Protein AF-A0A931WT69-F1 (afdb_monomer_lite)

Radius of gyration: 11.99 Å; chains: 1; bounding box: 26×27×23 Å

Structure (mmCIF, N/CA/C/O backbone):
data_AF-A0A931WT69-F1
#
_entry.id   AF-A0A931WT69-F1
#
loop_
_atom_site.group_PDB
_atom_site.id
_atom_site.type_symbol
_atom_site.label_atom_id
_atom_site.label_alt_id
_atom_site.label_comp_id
_atom_site.label_asym_id
_atom_site.label_entity_id
_atom_site.label_seq_id
_atom_site.pdbx_PDB_ins_code
_atom_site.Cartn_x
_atom_site.Cartn_y
_atom_site.Cartn_z
_atom_site.occupancy
_atom_site.B_iso_or_equiv
_atom_site.auth_seq_id
_atom_site.auth_comp_id
_atom_site.auth_asym_id
_atom_site.auth_atom_id
_atom_site.pdbx_PDB_model_num
ATOM 1 N N . MET A 1 1 ? -7.714 -19.661 -10.670 1.00 50.09 1 MET A N 1
ATOM 2 C CA . MET A 1 1 ? -6.764 -19.089 -9.684 1.00 50.09 1 MET A CA 1
ATOM 3 C C . MET A 1 1 ? -5.781 -18.102 -10.339 1.00 50.09 1 MET A C 1
ATOM 5 O O . MET A 1 1 ? -4.751 -17.796 -9.758 1.00 50.09 1 MET A O 1
ATOM 9 N N . GLN A 1 2 ? -6.089 -17.613 -11.547 1.00 49.78 2 GLN A N 1
ATOM 10 C CA . GLN A 1 2 ? -5.183 -16.837 -12.397 1.00 49.78 2 GLN A CA 1
ATOM 11 C C . GLN A 1 2 ? -5.072 -15.375 -11.918 1.00 49.78 2 GLN A C 1
ATOM 13 O O . GLN A 1 2 ? -6.079 -14.746 -11.606 1.00 49.78 2 GLN A O 1
ATOM 18 N N . ASP A 1 3 ? -3.832 -14.886 -11.843 1.00 60.34 3 ASP A N 1
ATOM 19 C CA . ASP A 1 3 ? -3.405 -13.479 -11.801 1.00 60.34 3 ASP A CA 1
ATOM 20 C C . ASP A 1 3 ? -3.847 -12.583 -10.629 1.00 60.34 3 ASP A C 1
ATOM 22 O O . ASP A 1 3 ? -4.097 -11.394 -10.821 1.00 60.34 3 ASP A O 1
ATOM 26 N N . ALA A 1 4 ? -3.836 -13.079 -9.384 1.00 65.88 4 ALA A N 1
ATOM 27 C CA . ALA A 1 4 ? -4.136 -12.244 -8.204 1.00 65.88 4 ALA A CA 1
ATOM 28 C C . ALA A 1 4 ? -3.246 -10.985 -8.082 1.00 65.88 4 ALA A C 1
ATOM 30 O O . ALA A 1 4 ? -3.668 -9.965 -7.534 1.00 65.88 4 ALA A O 1
ATOM 31 N N . PHE A 1 5 ? -2.022 -11.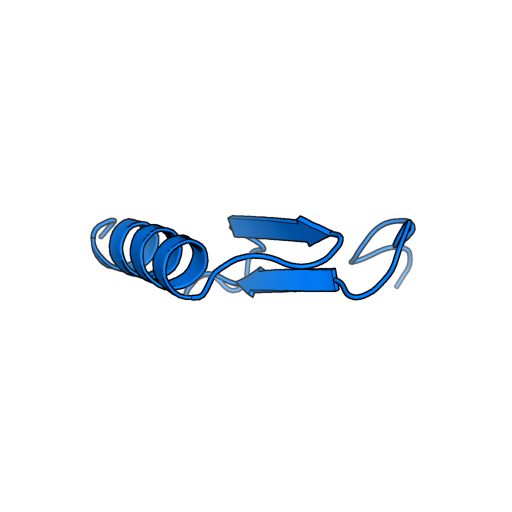037 -8.618 1.00 67.19 5 PHE A N 1
ATOM 32 C CA . PHE A 1 5 ? -1.071 -9.929 -8.551 1.00 67.19 5 PHE A CA 1
ATOM 33 C C . PHE A 1 5 ? -0.772 -9.256 -9.899 1.00 67.19 5 PHE A C 1
ATOM 35 O O . PHE A 1 5 ? -0.150 -8.188 -9.882 1.00 67.19 5 PHE A O 1
ATOM 42 N N . SER A 1 6 ? -1.290 -9.781 -11.026 1.00 66.88 6 SER A N 1
ATOM 43 C CA . SER A 1 6 ? -0.858 -9.437 -12.401 1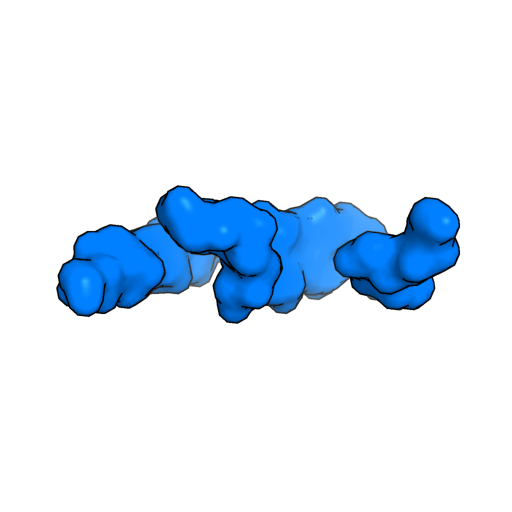.00 66.88 6 SER A CA 1
ATOM 44 C C . SER A 1 6 ? 0.678 -9.589 -12.560 1.00 66.88 6 SER A C 1
ATOM 46 O O . SER A 1 6 ? 1.340 -9.966 -11.590 1.00 66.88 6 SER A O 1
ATOM 48 N N . PRO A 1 7 ? 1.300 -9.388 -13.739 1.00 74.50 7 PRO A N 1
ATOM 49 C CA . PRO A 1 7 ? 2.729 -9.651 -13.856 1.00 74.50 7 PRO A CA 1
ATOM 50 C C . PRO A 1 7 ? 3.525 -8.685 -12.965 1.00 74.50 7 PRO 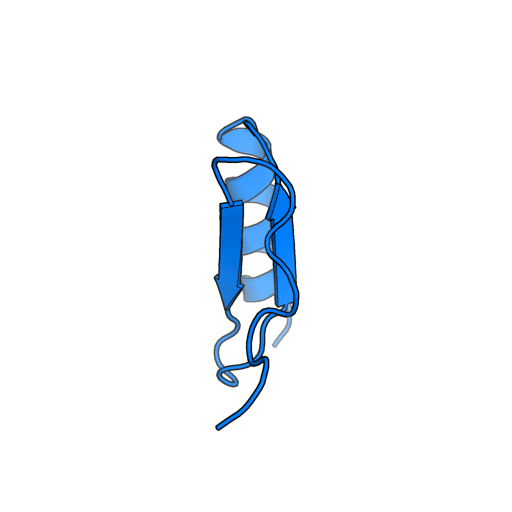A C 1
ATOM 52 O O . PRO A 1 7 ? 3.403 -7.463 -13.076 1.00 74.50 7 PRO A O 1
ATOM 55 N N . LEU A 1 8 ? 4.313 -9.252 -12.051 1.00 79.44 8 LEU A N 1
ATOM 56 C CA . LEU A 1 8 ? 5.218 -8.521 -11.170 1.00 79.44 8 LEU A CA 1
ATOM 57 C C . LEU A 1 8 ? 6.445 -8.090 -11.975 1.00 79.44 8 LEU A C 1
ATOM 59 O O . LEU A 1 8 ? 7.404 -8.846 -12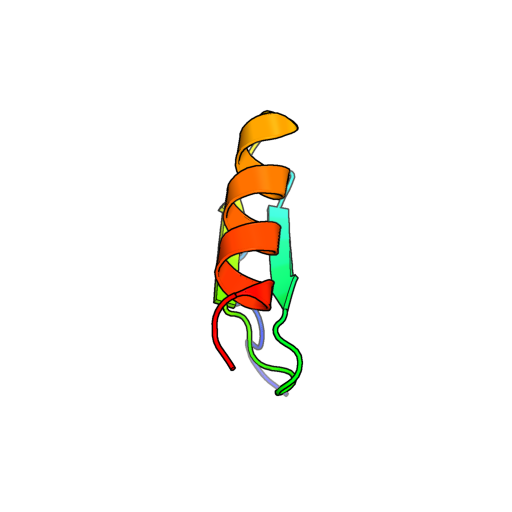.118 1.00 79.44 8 LEU A O 1
ATOM 63 N N . TRP A 1 9 ? 6.400 -6.889 -12.543 1.00 76.56 9 TRP A N 1
ATOM 64 C CA . TRP A 1 9 ? 7.526 -6.319 -13.277 1.00 76.56 9 TRP A CA 1
ATOM 65 C C . TRP A 1 9 ? 8.492 -5.639 -12.310 1.00 76.56 9 TRP A C 1
ATOM 67 O O . TRP A 1 9 ? 8.082 -4.747 -11.580 1.00 76.56 9 TRP A O 1
ATOM 77 N N . GLY A 1 10 ? 9.769 -6.028 -12.321 1.00 78.62 10 GLY A N 1
ATOM 78 C CA . GLY A 1 10 ? 10.791 -5.473 -11.423 1.00 78.62 10 GLY A CA 1
ATOM 79 C C . GLY A 1 10 ? 10.751 -6.067 -10.010 1.00 78.62 10 GLY A C 1
ATOM 80 O O . GLY A 1 10 ? 9.758 -6.657 -9.599 1.00 78.62 10 GLY A O 1
ATOM 81 N N . LEU A 1 11 ? 11.854 -5.950 -9.267 1.00 85.25 11 LEU A N 1
ATOM 82 C CA . LEU A 1 11 ? 12.002 -6.447 -7.893 1.00 85.25 11 LEU A CA 1
ATOM 83 C C . LEU A 1 11 ? 12.708 -5.393 -7.023 1.00 85.25 11 LEU A C 1
ATOM 85 O O . LEU A 1 11 ? 13.527 -4.639 -7.551 1.00 85.25 11 LEU A O 1
ATOM 89 N N . PRO A 1 12 ? 12.462 -5.363 -5.701 1.00 90.94 12 PRO A N 1
ATOM 90 C CA . PRO A 1 12 ? 11.396 -6.068 -4.973 1.00 90.94 12 PRO A CA 1
ATOM 91 C C . PRO A 1 12 ? 9.998 -5.476 -5.256 1.00 90.94 12 PRO A C 1
ATOM 93 O O . PRO A 1 12 ? 9.892 -4.372 -5.780 1.00 90.94 12 PRO A O 1
ATOM 96 N N . ASN A 1 13 ? 8.922 -6.192 -4.901 1.00 91.12 13 ASN A N 1
ATOM 97 C CA . ASN A 1 13 ? 7.559 -5.639 -4.883 1.00 91.12 13 ASN A CA 1
ATOM 98 C C . ASN A 1 13 ? 6.970 -5.696 -3.474 1.00 91.12 13 ASN A C 1
ATOM 100 O O . ASN A 1 13 ? 7.130 -6.699 -2.780 1.00 91.12 13 ASN A O 1
ATOM 104 N N . THR A 1 14 ? 6.222 -4.661 -3.099 1.00 93.06 14 THR A N 1
ATOM 105 C CA . THR A 1 14 ? 5.546 -4.564 -1.799 1.00 93.06 14 THR A CA 1
ATOM 106 C C . THR A 1 14 ? 4.073 -4.225 -1.996 1.00 93.06 14 THR A C 1
ATOM 108 O O . THR A 1 14 ? 3.726 -3.287 -2.713 1.00 93.06 14 THR A O 1
ATOM 111 N N . PHE A 1 15 ? 3.192 -4.968 -1.328 1.00 92.50 15 PHE A N 1
ATOM 112 C CA . PHE A 1 15 ? 1.742 -4.787 -1.391 1.00 92.50 15 PHE A CA 1
ATOM 113 C C . PHE A 1 15 ? 1.217 -4.321 -0.039 1.00 92.50 15 PHE A C 1
ATOM 115 O O . PHE A 1 15 ? 1.526 -4.926 0.984 1.00 92.50 15 PHE A O 1
ATOM 122 N N . LEU A 1 16 ? 0.391 -3.275 -0.035 1.00 93.50 16 LEU A N 1
ATOM 123 C CA . LEU A 1 16 ? -0.371 -2.878 1.148 1.00 93.50 16 LEU A CA 1
ATOM 124 C C . LEU A 1 16 ? -1.792 -3.422 1.022 1.00 93.50 16 LEU A C 1
ATOM 126 O O . LEU A 1 16 ? -2.502 -3.078 0.073 1.00 93.50 16 LEU A O 1
ATOM 130 N N . ILE A 1 17 ? -2.191 -4.265 1.974 1.00 92.81 17 ILE A N 1
ATOM 131 C CA . ILE A 1 17 ? -3.508 -4.909 2.029 1.00 92.81 17 ILE A CA 1
ATOM 132 C C . ILE A 1 17 ? -4.321 -4.263 3.153 1.00 92.81 17 ILE A C 1
ATOM 134 O O . ILE A 1 17 ? -3.845 -4.135 4.282 1.00 92.81 17 ILE A O 1
ATOM 138 N N . GLY A 1 18 ? -5.531 -3.820 2.824 1.00 92.19 18 GLY A N 1
ATOM 139 C CA . GLY A 1 18 ? -6.464 -3.209 3.762 1.00 92.19 18 GLY A CA 1
ATOM 140 C C . GLY A 1 18 ? -7.130 -4.224 4.688 1.00 92.19 18 GLY A C 1
ATOM 141 O O . GLY A 1 18 ? -7.048 -5.436 4.497 1.00 92.19 18 GLY A O 1
ATOM 142 N N . ARG A 1 19 ? -7.851 -3.718 5.696 1.00 91.75 19 ARG A N 1
ATOM 143 C CA . ARG A 1 19 ? -8.619 -4.548 6.647 1.00 91.75 19 ARG A CA 1
ATOM 144 C C . ARG A 1 19 ? -9.774 -5.316 5.991 1.00 91.75 19 ARG A C 1
ATOM 146 O O . ARG A 1 19 ? -10.242 -6.296 6.553 1.00 91.75 19 ARG A O 1
ATOM 153 N N . ASP A 1 20 ? -10.206 -4.886 4.810 1.00 91.56 20 ASP A N 1
ATOM 154 C CA . ASP A 1 20 ? -11.202 -5.554 3.969 1.00 91.56 20 ASP A CA 1
ATOM 155 C C . ASP A 1 20 ? -10.605 -6.680 3.101 1.00 91.56 20 ASP A C 1
ATOM 157 O O . ASP A 1 20 ? -11.308 -7.274 2.285 1.00 91.56 20 ASP A O 1
ATOM 161 N N . GLY A 1 21 ? -9.305 -6.962 3.250 1.00 90.44 21 GLY A N 1
ATOM 162 C CA . GLY A 1 21 ? -8.592 -7.986 2.492 1.00 90.44 21 GLY A CA 1
ATOM 163 C C . GLY A 1 21 ? -8.256 -7.585 1.054 1.00 90.44 21 GLY A C 1
ATOM 164 O O . GLY A 1 21 ? -7.777 -8.425 0.293 1.00 90.44 21 GLY A O 1
ATOM 165 N N . LYS A 1 22 ? -8.480 -6.324 0.653 1.00 90.19 22 LYS A N 1
ATOM 166 C CA . LYS A 1 22 ? -8.181 -5.844 -0.706 1.00 90.19 22 LYS A CA 1
ATOM 167 C C . LYS A 1 22 ? -6.824 -5.151 -0.774 1.00 90.19 22 LYS A C 1
ATOM 169 O O . LYS A 1 22 ? -6.370 -4.524 0.180 1.00 90.19 22 LYS A O 1
ATOM 174 N N . ILE A 1 23 ? -6.174 -5.226 -1.935 1.00 90.44 23 ILE A N 1
ATOM 175 C CA . ILE A 1 23 ? -4.935 -4.481 -2.194 1.00 90.44 23 ILE A CA 1
ATOM 176 C C . ILE A 1 23 ? -5.275 -2.992 -2.301 1.00 90.44 23 ILE A C 1
ATOM 178 O O . ILE A 1 23 ? -5.987 -2.574 -3.210 1.00 90.44 23 ILE A O 1
ATOM 182 N N . CYS A 1 24 ? -4.721 -2.187 -1.400 1.00 91.69 24 CYS A N 1
ATOM 183 C CA . CYS A 1 24 ? -4.882 -0.736 -1.406 1.00 91.69 24 CYS A CA 1
ATOM 184 C C . CYS A 1 24 ? -3.757 -0.028 -2.173 1.00 91.69 24 CYS A C 1
ATOM 186 O O . CYS A 1 24 ? -3.963 1.061 -2.708 1.00 91.69 24 CYS A O 1
ATOM 188 N N . LYS A 1 25 ? -2.555 -0.622 -2.206 1.00 91.56 25 LYS A N 1
ATOM 189 C CA . LYS A 1 25 ? -1.379 -0.056 -2.881 1.00 91.56 25 LYS A CA 1
ATOM 190 C C . LYS A 1 25 ? -0.412 -1.153 -3.327 1.00 91.56 25 LYS A C 1
ATOM 192 O O . LYS A 1 25 ? -0.280 -2.177 -2.658 1.00 91.56 25 LYS A O 1
ATOM 197 N N . LYS A 1 26 ? 0.286 -0.902 -4.435 1.00 91.25 26 LYS A N 1
ATOM 198 C CA . LYS A 1 26 ? 1.390 -1.715 -4.959 1.00 91.25 26 LYS A CA 1
ATOM 199 C C . LYS A 1 26 ? 2.622 -0.821 -5.108 1.00 91.25 26 LYS A C 1
ATOM 201 O O . LYS A 1 26 ? 2.491 0.294 -5.612 1.00 91.25 26 LYS A O 1
ATOM 206 N N . HIS A 1 27 ? 3.780 -1.311 -4.684 1.00 92.19 27 HIS A N 1
ATOM 207 C CA . HIS A 1 27 ? 5.089 -0.695 -4.892 1.00 92.19 27 HIS A CA 1
ATOM 208 C C . HIS A 1 27 ? 5.985 -1.650 -5.654 1.00 92.19 27 HIS A C 1
ATOM 210 O O . HIS A 1 27 ? 5.994 -2.846 -5.364 1.00 92.19 27 HIS A O 1
ATOM 216 N N . THR A 1 28 ? 6.776 -1.089 -6.556 1.00 91.69 28 THR A N 1
ATOM 217 C CA . THR A 1 28 ? 7.805 -1.791 -7.315 1.00 91.69 28 THR A CA 1
ATOM 218 C C . THR A 1 28 ? 9.120 -1.047 -7.127 1.00 91.69 28 THR A C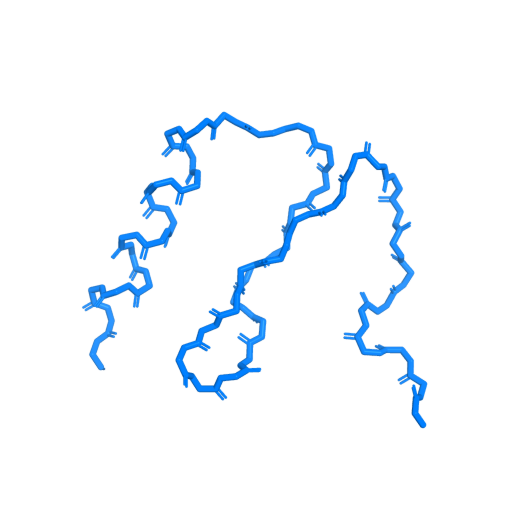 1
ATOM 220 O O . THR A 1 28 ? 9.165 0.173 -7.278 1.00 91.69 28 THR A O 1
ATOM 223 N N . GLY A 1 29 ? 10.183 -1.779 -6.805 1.00 89.69 29 GLY A N 1
ATOM 224 C CA . GLY A 1 29 ? 11.483 -1.223 -6.455 1.00 89.69 29 GLY A CA 1
ATOM 225 C C . GLY A 1 29 ? 11.578 -0.811 -4.985 1.00 89.69 29 GLY A C 1
ATOM 226 O O . GLY A 1 29 ? 10.758 -1.181 -4.143 1.00 89.69 29 GLY A O 1
ATOM 227 N N . PHE A 1 30 ? 12.626 -0.057 -4.665 1.00 92.19 30 PHE A N 1
ATOM 228 C CA . PHE A 1 30 ? 12.869 0.426 -3.310 1.00 92.19 30 PHE A CA 1
ATOM 229 C C . PHE A 1 30 ? 12.011 1.652 -2.998 1.00 92.19 30 PHE A C 1
ATO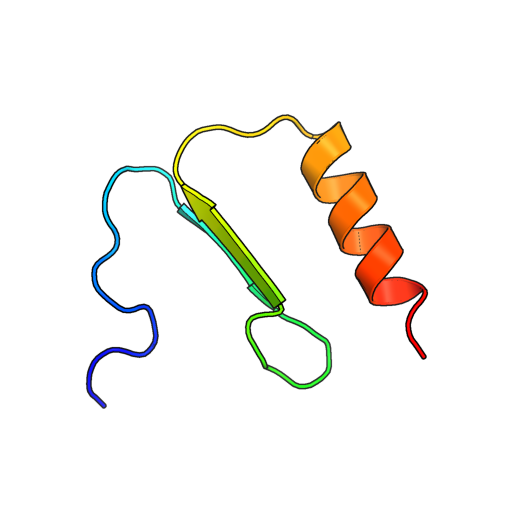M 231 O O . PHE A 1 30 ? 11.872 2.555 -3.819 1.00 92.19 30 PHE A O 1
ATOM 238 N N . ALA A 1 31 ? 11.489 1.706 -1.778 1.00 90.75 31 ALA A N 1
ATOM 239 C CA . ALA A 1 31 ? 10.794 2.867 -1.245 1.00 90.75 31 ALA A CA 1
ATOM 240 C C . ALA A 1 31 ? 11.299 3.165 0.169 1.00 90.75 31 ALA A C 1
ATOM 242 O O . ALA A 1 31 ? 11.715 2.264 0.902 1.00 90.75 31 ALA A O 1
ATOM 243 N N . ALA A 1 32 ? 11.274 4.443 0.544 1.00 95.31 32 ALA A N 1
ATOM 244 C CA . ALA A 1 32 ? 11.717 4.890 1.858 1.00 95.31 32 ALA A CA 1
ATOM 245 C C . ALA A 1 32 ? 10.709 4.500 2.951 1.00 95.31 32 ALA A C 1
ATOM 247 O O . ALA A 1 32 ? 9.499 4.433 2.713 1.00 95.31 32 ALA A O 1
ATOM 248 N N . LYS A 1 33 ? 11.191 4.304 4.181 1.00 95.50 33 LYS A N 1
ATOM 249 C CA . LYS A 1 33 ? 10.354 3.952 5.340 1.00 95.50 33 LYS A CA 1
ATOM 250 C C . LYS A 1 33 ? 9.218 4.955 5.551 1.00 95.50 33 LYS A C 1
ATOM 252 O O . LYS A 1 33 ? 8.073 4.567 5.778 1.00 95.50 33 LYS A O 1
ATOM 257 N N . GLU A 1 34 ? 9.514 6.242 5.418 1.00 97.62 34 GLU A N 1
ATOM 258 C CA . GLU A 1 34 ? 8.569 7.338 5.641 1.00 97.62 34 GLU A CA 1
ATOM 259 C C . GLU A 1 34 ? 7.418 7.296 4.632 1.00 97.62 34 GLU A C 1
ATOM 261 O O . GLU A 1 34 ? 6.307 7.728 4.937 1.00 97.62 34 GLU A O 1
ATOM 266 N N . GLN A 1 35 ? 7.664 6.768 3.429 1.00 95.50 35 GLN A N 1
ATOM 267 C CA . GLN A 1 35 ? 6.624 6.581 2.425 1.00 95.50 35 GLN A CA 1
ATOM 268 C C . GLN A 1 35 ? 5.613 5.530 2.882 1.00 95.50 35 GLN A C 1
ATOM 270 O O . GLN A 1 35 ? 4.417 5.824 2.918 1.00 95.50 35 GLN A O 1
ATOM 275 N N . PHE A 1 36 ? 6.079 4.354 3.310 1.00 95.81 36 PHE A N 1
ATOM 276 C CA . PHE A 1 36 ? 5.196 3.309 3.828 1.00 95.81 36 PHE A CA 1
ATOM 277 C C . PHE A 1 36 ? 4.435 3.764 5.074 1.00 95.81 36 PHE A C 1
ATOM 279 O O . PHE A 1 36 ? 3.231 3.541 5.171 1.00 95.81 36 PHE A O 1
ATOM 286 N N . GLU A 1 37 ? 5.094 4.454 6.007 1.00 96.94 37 GLU A N 1
ATOM 287 C CA . GLU A 1 37 ? 4.426 4.945 7.215 1.00 96.94 37 GLU A CA 1
ATOM 288 C C . GLU A 1 37 ? 3.284 5.916 6.907 1.00 96.94 37 GLU A C 1
ATOM 290 O O . GLU A 1 37 ? 2.210 5.807 7.503 1.00 96.94 37 GLU A O 1
ATOM 295 N N . ARG A 1 38 ? 3.494 6.862 5.980 1.00 96.06 38 ARG A N 1
ATOM 296 C CA . ARG A 1 38 ? 2.440 7.799 5.562 1.00 96.06 38 ARG A CA 1
ATOM 297 C C . ARG A 1 38 ? 1.258 7.062 4.942 1.00 96.06 38 ARG A C 1
ATOM 299 O O . ARG A 1 38 ? 0.114 7.358 5.277 1.00 96.06 38 ARG A O 1
ATOM 306 N N . GLU A 1 39 ? 1.526 6.099 4.067 1.00 94.94 39 GLU A N 1
ATOM 307 C CA . GLU A 1 39 ? 0.482 5.337 3.380 1.00 94.94 39 GLU A CA 1
ATOM 308 C C . GLU A 1 39 ? -0.317 4.452 4.343 1.00 94.94 39 GLU A C 1
ATOM 310 O O . GLU A 1 39 ? -1.547 4.473 4.312 1.00 94.94 39 GLU A O 1
ATOM 315 N N . ILE A 1 40 ? 0.352 3.742 5.255 1.00 94.75 40 ILE A N 1
ATOM 316 C CA . ILE A 1 40 ? -0.310 2.915 6.272 1.00 94.75 40 ILE A CA 1
ATOM 317 C C . ILE A 1 40 ? -1.178 3.788 7.186 1.00 94.75 40 ILE A C 1
ATOM 319 O O . ILE A 1 40 ? -2.347 3.471 7.407 1.00 94.75 40 ILE A O 1
ATOM 323 N N . LYS A 1 41 ? -0.659 4.923 7.674 1.00 95.44 41 LYS A N 1
ATOM 324 C CA . LYS A 1 41 ? -1.435 5.858 8.509 1.00 95.44 41 LYS A CA 1
ATOM 325 C C . LYS A 1 41 ? -2.667 6.392 7.774 1.00 95.44 41 LYS A C 1
ATOM 327 O O . LYS A 1 41 ? -3.742 6.454 8.367 1.00 95.44 41 LYS A O 1
ATOM 332 N N . ALA A 1 42 ? -2.543 6.715 6.486 1.00 93.19 42 ALA A N 1
ATOM 333 C CA . ALA A 1 42 ? -3.673 7.154 5.670 1.00 93.19 42 ALA A CA 1
ATOM 334 C C . ALA A 1 42 ? -4.755 6.067 5.520 1.00 93.19 42 ALA A C 1
ATOM 336 O O . ALA A 1 42 ? -5.943 6.387 5.516 1.00 93.19 42 ALA A O 1
ATOM 337 N N . LEU A 1 43 ? -4.368 4.789 5.434 1.00 90.88 43 LEU A N 1
ATOM 338 C CA . LEU A 1 43 ? -5.313 3.666 5.410 1.00 90.88 43 LEU A CA 1
ATOM 339 C C . LEU A 1 43 ? -5.985 3.434 6.770 1.00 90.88 43 LEU A C 1
ATOM 341 O O . LEU A 1 43 ? -7.156 3.071 6.819 1.00 90.88 43 LEU A O 1
ATOM 345 N N . LEU A 1 44 ? -5.275 3.663 7.877 1.00 91.81 44 LEU A N 1
ATOM 346 C CA . LEU A 1 44 ? -5.835 3.523 9.225 1.00 91.81 44 LEU A CA 1
ATOM 347 C C . LEU A 1 44 ? -6.815 4.646 9.586 1.00 91.81 44 LEU A C 1
ATOM 349 O O . LEU A 1 44 ? -7.760 4.399 10.336 1.00 91.81 44 LEU A O 1
ATOM 353 N N . ALA A 1 45 ? -6.605 5.849 9.045 1.00 89.12 45 ALA A N 1
ATOM 354 C CA . ALA A 1 45 ? -7.464 7.011 9.266 1.00 89.12 45 ALA A CA 1
ATOM 355 C C . ALA A 1 45 ? -8.812 6.935 8.525 1.00 89.12 45 ALA A C 1
ATOM 357 O O . ALA A 1 45 ? -9.763 7.613 8.910 1.00 89.12 45 ALA A O 1
ATOM 358 N N . LYS A 1 46 ? -8.912 6.114 7.472 1.00 72.06 46 LYS A N 1
ATOM 359 C CA . LYS A 1 46 ? -10.177 5.829 6.787 1.00 72.06 46 LYS A CA 1
ATOM 360 C C . LYS A 1 46 ? -10.945 4.797 7.616 1.00 72.06 46 LYS A C 1
ATOM 362 O O . LYS A 1 46 ? -10.499 3.657 7.748 1.00 72.06 46 LYS A O 1
ATOM 367 N N . ARG A 1 47 ? -12.030 5.245 8.248 1.00 60.72 47 ARG A N 1
ATOM 368 C CA . ARG A 1 47 ? -12.947 4.406 9.026 1.00 60.72 47 ARG A CA 1
ATOM 369 C C . ARG A 1 47 ? -13.995 3.780 8.121 1.00 60.72 47 ARG A C 1
ATOM 371 O O . ARG A 1 47 ? -14.482 4.511 7.232 1.00 60.72 47 ARG A O 1
#

pLDDT: mean 85.99, std 12.43, range [49.78, 97.62]

Secondary structure (DSSP, 8-state):
---SS----SS-EEEEE-TTS-EEEEEES---HHHHHHHHHHHHH--

Sequence (47 aa):
MQDAFSPLWGLPNTFLIGRDGKICKKHTGFAAKEQFEREIKALLAKR

Foldseek 3Di:
DPDPPNDQDADDKDFDAAPVRHTPDIDHDDDDPVVVVVVVVVRVPPD